Protein AF-A0A9D7P615-F1 (afdb_monomer_lite)

Secondary structure (DSSP, 8-state):
---EEEEEEES---TT-----HHHHHHHTTPEEEEEEEE---B-TTSPBP-EEEEEEEETTEEEEEEEEEEETTEEE--SSHHHHHHHHHHHHT----EEEEEEEEEE-SHHHHHHHHHHHHHHHHHHHHHHTTTS--

Sequence (138 aa):
MTAYLFIAFYSSQRHRQTLHSPQNCLPGSGWTMGDHRIHSPGNDSQGRRREINEYVIEKDGSQMLAFYWYHGRGRVDAGDFTGRVHTISDAVMLGRTDGAIVRVITPFAGAESENRARAAALALIDQLLAGLDRYIPR

Radius of gyration: 15.31 Å; chains: 1; bounding box: 40×25×45 Å

Structure (mmCIF, N/CA/C/O backbone):
data_AF-A0A9D7P615-F1
#
_entry.id   AF-A0A9D7P615-F1
#
loop_
_atom_site.group_PDB
_atom_site.id
_atom_site.type_symbol
_atom_site.label_atom_id
_atom_site.label_alt_id
_atom_site.label_comp_id
_atom_site.label_asym_id
_atom_site.label_entity_id
_atom_site.label_seq_id
_atom_site.pdbx_PDB_ins_code
_atom_site.Cartn_x
_atom_site.Cartn_y
_atom_site.Cartn_z
_atom_site.occupancy
_atom_site.B_iso_or_equiv
_atom_site.auth_seq_id
_atom_site.auth_comp_id
_atom_site.auth_asym_id
_atom_site.auth_atom_id
_atom_site.pdbx_PDB_model_num
ATOM 1 N N . MET A 1 1 ? -5.007 -11.443 12.907 1.00 73.25 1 MET A N 1
ATOM 2 C CA . MET A 1 1 ? -5.145 -10.149 12.205 1.00 73.25 1 MET A CA 1
ATOM 3 C C . MET A 1 1 ? -5.356 -10.446 10.738 1.00 73.25 1 MET A C 1
ATOM 5 O O . MET A 1 1 ? -4.672 -11.321 10.226 1.00 73.25 1 MET A O 1
ATOM 9 N N . THR A 1 2 ? -6.317 -9.786 10.102 1.00 87.81 2 THR A N 1
ATOM 10 C CA . THR A 1 2 ? -6.640 -10.014 8.688 1.00 87.81 2 THR A CA 1
ATOM 11 C C . THR A 1 2 ? -5.961 -8.942 7.850 1.00 87.81 2 THR A C 1
ATOM 13 O O . THR A 1 2 ? -6.027 -7.774 8.210 1.00 87.81 2 THR A O 1
ATOM 16 N N . ALA A 1 3 ? -5.335 -9.323 6.741 1.00 92.94 3 ALA A N 1
ATOM 17 C CA . ALA A 1 3 ? -4.792 -8.389 5.764 1.00 92.94 3 ALA A CA 1
ATOM 18 C C . ALA A 1 3 ? -5.340 -8.727 4.375 1.00 92.94 3 ALA A C 1
ATOM 20 O O . ALA A 1 3 ? -5.430 -9.896 4.000 1.00 92.94 3 ALA A O 1
ATOM 21 N N . TYR A 1 4 ? -5.696 -7.698 3.616 1.00 93.69 4 TYR A N 1
ATOM 22 C CA . TYR A 1 4 ? -6.131 -7.798 2.232 1.00 93.69 4 TYR A CA 1
ATOM 23 C C . TYR A 1 4 ? -4.951 -7.471 1.327 1.00 93.69 4 TYR A C 1
ATOM 25 O O . TYR A 1 4 ? -4.448 -6.348 1.349 1.00 93.69 4 TYR A O 1
ATOM 33 N N . LEU A 1 5 ? -4.520 -8.446 0.531 1.00 94.12 5 LEU A N 1
ATOM 34 C CA . LEU A 1 5 ? -3.455 -8.286 -0.451 1.00 94.12 5 LEU A CA 1
ATOM 35 C C . LEU A 1 5 ? -4.055 -8.131 -1.847 1.00 94.12 5 LEU A C 1
ATOM 37 O O . LEU A 1 5 ? -4.882 -8.932 -2.276 1.00 94.12 5 LEU A O 1
ATOM 41 N N . PHE A 1 6 ? -3.596 -7.119 -2.569 1.00 91.06 6 PHE A N 1
ATOM 42 C CA . PHE A 1 6 ? -3.886 -6.917 -3.978 1.00 91.06 6 PHE A CA 1
ATOM 43 C C . PHE A 1 6 ? -2.576 -6.720 -4.735 1.00 91.06 6 PHE A C 1
ATOM 45 O O . PHE A 1 6 ? -1.764 -5.877 -4.359 1.00 91.06 6 PHE A O 1
ATOM 52 N N . ILE A 1 7 ? -2.384 -7.489 -5.805 1.00 90.56 7 ILE A N 1
ATOM 53 C CA . ILE A 1 7 ? -1.252 -7.356 -6.722 1.00 90.56 7 ILE A CA 1
ATOM 54 C C . ILE A 1 7 ? -1.830 -7.320 -8.131 1.00 90.56 7 ILE A C 1
ATOM 56 O O . ILE A 1 7 ? -2.507 -8.260 -8.542 1.00 90.56 7 ILE A O 1
ATOM 60 N N . ALA A 1 8 ? -1.553 -6.252 -8.871 1.00 85.06 8 ALA A N 1
ATOM 61 C CA . ALA A 1 8 ? -1.881 -6.178 -10.289 1.00 85.06 8 ALA A CA 1
ATOM 62 C C . ALA A 1 8 ? -0.605 -5.961 -11.089 1.00 85.06 8 ALA A C 1
ATOM 64 O O . ALA A 1 8 ? 0.034 -4.920 -10.952 1.00 85.06 8 ALA A O 1
ATOM 65 N N . PHE A 1 9 ? -0.252 -6.952 -11.908 1.00 84.00 9 PHE A N 1
ATOM 66 C CA . PHE A 1 9 ? 0.899 -6.925 -12.803 1.00 84.00 9 PHE A CA 1
ATOM 67 C C . PHE A 1 9 ? 0.467 -6.588 -14.230 1.00 84.00 9 PHE A C 1
ATOM 69 O O . PHE A 1 9 ? -0.517 -7.129 -14.735 1.00 84.00 9 PHE A O 1
ATOM 76 N N . TYR A 1 10 ? 1.249 -5.738 -14.886 1.00 75.31 10 TYR A N 1
ATOM 77 C CA . TYR A 1 10 ? 1.072 -5.353 -16.277 1.00 75.31 10 TYR A CA 1
ATOM 78 C C . TYR A 1 10 ? 2.354 -5.686 -17.033 1.00 75.31 10 TYR A C 1
ATOM 80 O O . TYR A 1 10 ? 3.427 -5.197 -16.689 1.00 75.31 10 TYR A O 1
ATOM 88 N N . SER A 1 11 ? 2.246 -6.510 -18.077 1.00 71.44 11 SER A N 1
ATOM 89 C CA . SER A 1 11 ? 3.375 -6.867 -18.947 1.00 71.44 11 SER A CA 1
ATOM 90 C C . SER A 1 11 ? 3.717 -5.773 -19.966 1.00 71.44 11 SER A C 1
ATOM 92 O O . SER A 1 11 ? 4.798 -5.785 -20.549 1.00 71.44 11 SER A O 1
ATOM 94 N N . SER A 1 12 ? 2.806 -4.821 -20.198 1.00 65.56 12 SER A N 1
ATOM 95 C CA . SER A 1 12 ? 3.016 -3.641 -21.039 1.00 65.56 12 SER A CA 1
ATOM 96 C C . SER A 1 12 ? 1.955 -2.576 -20.741 1.00 65.56 12 SER A C 1
ATOM 98 O O . SER A 1 12 ? 0.771 -2.891 -20.713 1.00 65.56 12 SER A O 1
ATOM 100 N N . GLN A 1 13 ? 2.350 -1.308 -20.592 1.00 56.97 13 GLN A N 1
ATOM 101 C CA . GLN A 1 13 ? 1.431 -0.162 -20.496 1.00 56.97 13 GLN A CA 1
ATOM 102 C C . GLN A 1 13 ? 1.298 0.545 -21.857 1.00 56.97 13 GLN A C 1
ATOM 104 O O . GLN A 1 13 ? 1.585 1.734 -22.000 1.00 56.97 13 GLN A O 1
ATOM 109 N N . ARG A 1 14 ? 0.901 -0.193 -22.905 1.00 54.91 14 ARG A N 1
ATOM 110 C CA . ARG A 1 14 ? 0.457 0.410 -24.180 1.00 54.91 14 ARG A CA 1
ATOM 111 C C . ARG A 1 14 ? -1.004 0.871 -24.053 1.00 54.91 14 ARG A C 1
ATOM 113 O O . ARG A 1 14 ? -1.725 0.407 -23.177 1.00 54.91 14 ARG A O 1
ATOM 120 N N . HIS A 1 15 ? -1.402 1.838 -24.888 1.00 40.91 15 HIS A N 1
ATOM 121 C CA . HIS A 1 15 ? -2.676 2.581 -24.848 1.00 40.91 15 HIS A CA 1
ATOM 122 C C . HIS A 1 15 ? -3.853 1.876 -24.132 1.00 40.91 15 HIS A C 1
ATOM 124 O O . HIS A 1 15 ? -4.281 0.802 -24.545 1.00 40.91 15 HIS A O 1
ATOM 130 N N . ARG A 1 16 ? -4.433 2.569 -23.132 1.00 44.72 16 ARG A N 1
ATOM 131 C CA . ARG A 1 16 ? -5.602 2.198 -22.292 1.00 44.72 16 ARG A CA 1
ATOM 132 C C . ARG A 1 16 ? -5.347 1.280 -21.082 1.00 44.72 16 ARG A C 1
ATOM 134 O O . ARG A 1 16 ? -6.307 0.974 -20.384 1.00 44.72 16 ARG A O 1
ATOM 141 N N . GLN A 1 17 ? -4.103 0.904 -20.776 1.00 49.69 17 GLN A N 1
ATOM 142 C CA . GLN A 1 17 ? -3.751 0.171 -19.545 1.00 49.69 17 GLN A CA 1
ATOM 143 C C . GLN A 1 17 ? -2.808 0.985 -18.649 1.00 49.69 17 GLN A C 1
ATOM 145 O O . GLN A 1 17 ? -1.637 0.653 -18.484 1.00 49.69 17 GLN A O 1
ATOM 150 N N . THR A 1 18 ? -3.311 2.094 -18.105 1.00 53.81 18 THR A N 1
ATOM 151 C CA . THR A 1 18 ? -2.543 2.956 -17.197 1.00 53.81 18 THR A CA 1
ATOM 152 C C . THR A 1 18 ? -2.760 2.507 -15.755 1.00 53.81 18 THR A C 1
ATOM 154 O O . THR A 1 18 ? -3.898 2.438 -15.292 1.00 53.81 18 THR A O 1
ATOM 157 N N . LEU A 1 19 ? -1.677 2.240 -15.022 1.00 58.25 19 LEU A N 1
ATOM 158 C CA . LEU A 1 19 ? -1.741 2.046 -13.573 1.00 58.25 19 LEU A CA 1
ATOM 159 C C . LEU A 1 19 ? -2.197 3.353 -12.908 1.00 58.25 19 LEU A C 1
ATOM 161 O O . LEU A 1 19 ? -1.516 4.378 -12.975 1.00 58.25 19 LEU A O 1
ATOM 165 N N . HIS A 1 20 ? -3.376 3.325 -12.289 1.00 62.28 20 HIS A N 1
ATOM 166 C CA . HIS A 1 20 ? -3.891 4.445 -11.511 1.00 62.28 20 HIS A CA 1
ATOM 167 C C . HIS A 1 20 ? -3.515 4.296 -10.038 1.00 62.28 20 HIS A C 1
ATOM 169 O O . HIS A 1 20 ? -3.602 3.207 -9.470 1.00 62.28 20 HIS A O 1
ATOM 175 N N . SER A 1 21 ? -3.166 5.425 -9.421 1.00 65.50 21 SER A N 1
ATOM 176 C CA . SER A 1 21 ? -2.968 5.521 -7.979 1.00 65.50 21 SER A CA 1
ATOM 177 C C . SER A 1 21 ? -4.194 5.034 -7.195 1.00 65.50 21 SER A C 1
ATOM 179 O O . SER A 1 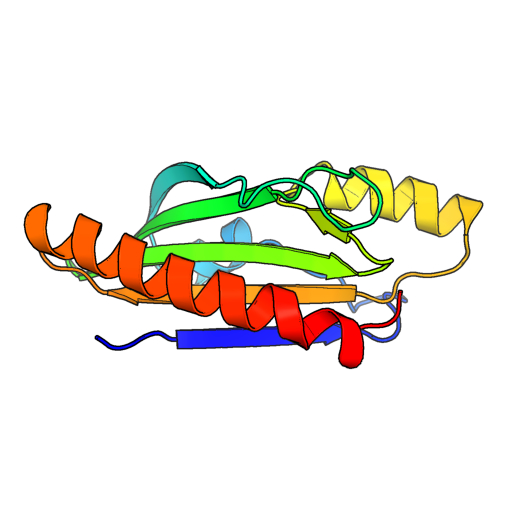21 ? -5.321 5.442 -7.514 1.00 65.50 21 SER A O 1
ATOM 181 N N . PRO A 1 22 ? -4.000 4.277 -6.100 1.00 64.12 22 PRO A N 1
ATOM 182 C CA . PRO A 1 22 ? -5.040 4.017 -5.114 1.00 64.12 22 PRO A CA 1
ATOM 183 C C . PRO A 1 22 ? -5.667 5.291 -4.534 1.00 64.12 22 PRO A C 1
ATOM 185 O O . PRO A 1 22 ? -6.833 5.237 -4.162 1.00 64.12 22 PRO A O 1
ATOM 188 N N . GLN A 1 23 ? -4.969 6.433 -4.529 1.00 64.25 23 GLN A N 1
ATOM 189 C CA . GLN A 1 23 ? -5.518 7.734 -4.121 1.00 64.25 23 GLN A CA 1
ATOM 190 C C . GLN A 1 23 ? -6.660 8.216 -5.021 1.00 64.25 23 GLN A C 1
ATOM 192 O O . GLN A 1 23 ? -7.469 9.020 -4.583 1.00 64.25 23 GLN A O 1
ATOM 197 N N . ASN A 1 24 ? -6.762 7.727 -6.259 1.00 62.47 24 ASN A N 1
ATOM 198 C CA . ASN A 1 24 ? -7.885 8.055 -7.141 1.00 62.47 24 ASN A CA 1
ATOM 199 C C . ASN A 1 24 ? -9.022 7.028 -7.012 1.00 62.47 24 ASN A C 1
ATOM 201 O O . ASN A 1 24 ? -10.197 7.377 -7.099 1.00 62.47 24 ASN A O 1
ATOM 205 N N . CYS A 1 25 ? -8.684 5.755 -6.787 1.00 70.25 25 CYS A N 1
ATOM 206 C CA . CYS A 1 25 ? -9.662 4.664 -6.746 1.00 70.25 25 CYS A CA 1
ATOM 207 C C . CYS A 1 25 ? -10.353 4.511 -5.381 1.00 70.25 25 CYS A C 1
ATOM 209 O O . CYS A 1 25 ? -11.533 4.159 -5.326 1.00 70.25 25 CYS A O 1
ATOM 211 N N . LEU A 1 26 ? -9.630 4.742 -4.279 1.00 76.69 26 LEU A N 1
ATOM 212 C CA . LEU A 1 26 ? -10.161 4.590 -2.922 1.00 76.69 26 LEU A CA 1
ATOM 213 C C . LEU A 1 26 ? -11.243 5.644 -2.622 1.00 76.69 26 LEU A C 1
ATOM 215 O O . LEU A 1 26 ? -12.340 5.225 -2.239 1.00 76.69 26 LEU A O 1
ATOM 219 N N . PRO A 1 27 ? -11.045 6.948 -2.914 1.00 77.88 27 PRO A N 1
ATOM 220 C CA . PRO A 1 27 ? -12.113 7.941 -2.783 1.00 77.88 27 PRO A CA 1
ATOM 221 C C . PRO A 1 27 ? -13.313 7.663 -3.681 1.00 77.88 27 PRO A C 1
ATOM 223 O O . PRO A 1 27 ? -14.449 7.756 -3.226 1.00 77.88 27 PRO A O 1
ATOM 226 N N . GLY A 1 28 ? -13.085 7.212 -4.922 1.00 73.94 28 GLY A N 1
ATOM 227 C CA . GLY A 1 28 ? -14.167 6.789 -5.820 1.00 73.94 28 GLY A CA 1
ATOM 228 C C . GLY A 1 28 ? -14.995 5.609 -5.287 1.00 73.94 28 GLY A C 1
ATOM 229 O O . GLY A 1 28 ? -16.137 5.428 -5.693 1.00 73.94 28 GLY A O 1
ATOM 230 N N . SER A 1 29 ? -14.446 4.833 -4.346 1.00 80.50 29 SER A N 1
ATOM 231 C CA . SER A 1 29 ? -15.131 3.728 -3.655 1.00 80.50 29 SER A CA 1
ATOM 232 C C . SER A 1 29 ? -15.722 4.138 -2.291 1.00 80.50 29 SER A C 1
ATOM 234 O O . SER A 1 29 ? -16.216 3.283 -1.542 1.00 80.50 29 SER A O 1
ATOM 236 N N . GLY A 1 30 ? -15.665 5.432 -1.955 1.00 85.31 30 GLY A N 1
ATOM 237 C CA . GLY A 1 30 ? -16.194 6.017 -0.722 1.00 85.31 30 GLY A CA 1
ATOM 238 C C . GLY A 1 30 ? -15.241 6.000 0.476 1.00 85.31 30 GLY A C 1
ATOM 239 O O . GLY A 1 30 ? -15.716 6.132 1.597 1.00 85.31 30 GLY A O 1
ATOM 240 N N . TRP A 1 31 ? -13.934 5.798 0.275 1.00 89.88 31 TRP A N 1
ATOM 241 C CA . TRP A 1 31 ? -12.940 5.898 1.352 1.00 89.88 31 TRP A CA 1
ATOM 242 C C . TRP A 1 31 ? -12.398 7.318 1.485 1.00 89.88 31 TRP A C 1
ATOM 244 O O . TRP A 1 31 ? -11.940 7.911 0.509 1.00 89.88 31 TRP A O 1
ATOM 254 N N . THR A 1 32 ? -12.358 7.829 2.707 1.00 89.31 32 THR A N 1
ATOM 255 C CA . THR A 1 32 ? -11.663 9.072 3.041 1.00 89.31 32 THR A CA 1
ATOM 256 C C . THR A 1 32 ? -10.197 8.770 3.325 1.00 89.31 32 THR A C 1
ATOM 258 O O . THR A 1 32 ? -9.886 7.856 4.089 1.00 89.31 32 THR A O 1
ATOM 261 N N . MET A 1 33 ? -9.295 9.534 2.709 1.00 84.50 33 MET A N 1
ATOM 262 C CA . MET A 1 33 ? -7.855 9.447 2.962 1.00 84.50 33 MET A CA 1
ATOM 263 C C . MET A 1 33 ? -7.507 10.326 4.170 1.00 84.50 33 MET A C 1
ATOM 265 O O . MET A 1 33 ? -7.832 11.511 4.178 1.00 84.50 33 MET A O 1
ATOM 269 N N . GLY A 1 34 ? -6.867 9.742 5.175 1.00 86.88 34 GLY A N 1
ATOM 270 C CA . GLY A 1 34 ? -6.349 10.422 6.359 1.00 86.88 34 GLY A CA 1
ATOM 271 C C . GLY A 1 34 ? -4.832 10.596 6.296 1.00 86.88 34 GLY A C 1
ATOM 272 O O . GLY A 1 34 ? -4.268 10.866 5.234 1.00 86.88 34 GLY A O 1
ATOM 273 N N . ASP A 1 35 ? -4.178 10.429 7.446 1.00 87.94 35 ASP A N 1
ATOM 274 C CA . ASP A 1 35 ? -2.734 10.614 7.613 1.00 87.94 35 ASP A CA 1
ATOM 275 C C . ASP A 1 35 ? -1.911 9.816 6.597 1.00 87.94 35 ASP A C 1
ATOM 277 O O . ASP A 1 35 ? -2.125 8.616 6.413 1.00 87.94 35 ASP A O 1
ATOM 281 N N . HIS A 1 36 ? -0.926 10.486 5.988 1.00 88.19 36 HIS A N 1
ATOM 282 C CA . HIS A 1 36 ? 0.026 9.907 5.040 1.00 88.19 36 HIS A CA 1
ATOM 283 C C . HIS A 1 36 ? 1.419 9.794 5.650 1.00 88.19 36 HIS A C 1
ATOM 285 O O . HIS A 1 36 ? 1.925 10.737 6.262 1.00 88.19 36 HIS A O 1
ATOM 291 N N . ARG A 1 37 ? 2.071 8.651 5.434 1.00 89.88 37 ARG A N 1
ATOM 292 C CA . ARG A 1 37 ? 3.474 8.410 5.774 1.00 89.88 37 ARG A CA 1
ATOM 293 C C . ARG A 1 37 ? 4.181 7.671 4.644 1.00 89.88 37 ARG A C 1
ATOM 295 O O . ARG A 1 37 ? 3.569 6.914 3.893 1.00 89.88 37 ARG A O 1
ATOM 302 N N . ILE A 1 38 ? 5.496 7.858 4.566 1.00 88.75 38 ILE A N 1
ATOM 303 C CA . ILE A 1 38 ? 6.372 7.024 3.742 1.00 88.75 38 ILE A CA 1
ATOM 304 C C . ILE A 1 38 ? 7.095 6.044 4.656 1.00 88.75 38 ILE A C 1
ATOM 306 O O . ILE A 1 38 ? 7.867 6.443 5.529 1.00 88.75 38 ILE A O 1
ATOM 310 N N . HIS A 1 39 ? 6.862 4.755 4.432 1.00 90.88 39 HIS A N 1
ATOM 311 C CA . HIS A 1 39 ? 7.622 3.688 5.056 1.00 90.88 39 HIS A CA 1
ATOM 312 C C . HIS A 1 39 ? 8.833 3.337 4.183 1.00 90.88 39 HIS A C 1
ATOM 314 O O . HIS A 1 39 ? 8.703 3.092 2.983 1.00 90.88 39 HIS A O 1
ATOM 320 N N . SER A 1 40 ? 10.024 3.310 4.783 1.00 90.19 40 SER A N 1
ATOM 321 C CA . SER A 1 40 ? 11.268 2.937 4.104 1.00 90.19 40 SER A CA 1
ATOM 322 C C . SER A 1 40 ? 11.845 1.666 4.731 1.00 90.19 40 SER A C 1
ATOM 324 O O . SER A 1 40 ? 12.561 1.776 5.727 1.00 90.19 40 SER A O 1
ATOM 326 N N . PRO A 1 41 ? 11.609 0.472 4.154 1.00 86.88 41 PRO A N 1
ATOM 327 C CA . PRO A 1 41 ? 12.101 -0.799 4.696 1.00 86.88 41 PRO A CA 1
ATOM 328 C C . PRO A 1 41 ? 13.610 -1.008 4.447 1.00 86.88 41 PRO A C 1
ATOM 330 O O . PRO A 1 41 ? 14.078 -2.133 4.298 1.00 86.88 41 PRO A O 1
ATOM 333 N N . GLY A 1 42 ? 14.391 0.069 4.335 1.00 86.69 42 GLY A N 1
ATOM 334 C CA . GLY A 1 42 ? 15.808 0.048 3.977 1.00 86.69 42 GLY A CA 1
ATOM 335 C C . GLY A 1 42 ? 16.085 -0.023 2.472 1.00 86.69 42 GLY A C 1
ATOM 336 O O . GLY A 1 42 ? 15.198 0.150 1.631 1.00 86.69 42 GLY A O 1
ATOM 337 N N . ASN A 1 43 ? 17.355 -0.262 2.145 1.00 86.69 43 ASN A N 1
ATOM 338 C CA . ASN A 1 43 ? 17.843 -0.320 0.770 1.00 86.69 43 ASN A CA 1
ATOM 339 C C . ASN A 1 43 ? 17.750 -1.738 0.189 1.00 86.69 43 ASN A C 1
ATOM 341 O O . ASN A 1 43 ? 17.779 -2.740 0.911 1.00 86.69 43 ASN A O 1
ATOM 345 N N . ASP A 1 44 ? 17.628 -1.834 -1.130 1.00 82.44 44 ASP A N 1
ATOM 346 C CA . ASP A 1 44 ? 17.760 -3.087 -1.870 1.00 82.44 44 ASP A CA 1
ATOM 347 C C . ASP A 1 44 ? 19.211 -3.554 -2.015 1.00 82.44 44 ASP A C 1
ATOM 349 O O . ASP A 1 44 ? 20.154 -2.899 -1.572 1.00 82.44 44 ASP A O 1
ATOM 353 N N . SER A 1 45 ? 19.380 -4.724 -2.636 1.00 79.50 45 SER A N 1
ATOM 354 C CA . SER A 1 45 ? 20.699 -5.318 -2.901 1.00 79.50 45 SER A CA 1
ATOM 355 C C . SER A 1 45 ? 21.624 -4.440 -3.756 1.00 79.50 45 SER A C 1
ATOM 357 O O . SER A 1 45 ? 22.826 -4.677 -3.777 1.00 79.50 45 SER A O 1
ATOM 359 N N . GLN A 1 46 ? 21.083 -3.426 -4.439 1.00 81.00 46 GLN A N 1
ATOM 360 C CA . GLN A 1 46 ? 21.821 -2.462 -5.257 1.00 81.00 46 GLN A CA 1
ATOM 361 C C . GLN A 1 46 ? 22.010 -1.114 -4.536 1.00 81.00 46 GLN A C 1
ATOM 363 O O . GLN A 1 46 ? 22.479 -0.153 -5.141 1.00 81.00 46 GLN A O 1
ATOM 368 N N . GLY A 1 47 ? 21.637 -1.015 -3.256 1.00 82.69 47 GLY A N 1
ATOM 369 C CA . GLY A 1 47 ? 21.745 0.210 -2.466 1.00 82.69 47 GLY A CA 1
ATOM 370 C C . GLY A 1 47 ? 20.649 1.244 -2.743 1.00 82.69 47 GLY A C 1
ATOM 371 O O . GLY A 1 47 ? 20.730 2.356 -2.225 1.00 82.69 47 GLY A O 1
ATOM 372 N N . ARG A 1 48 ? 19.612 0.908 -3.522 1.00 82.69 48 ARG A N 1
ATOM 373 C CA . ARG A 1 48 ? 18.502 1.825 -3.817 1.00 82.69 48 ARG A CA 1
ATOM 374 C C . ARG A 1 48 ? 17.500 1.814 -2.670 1.00 82.69 48 ARG A C 1
ATOM 376 O O . ARG A 1 48 ? 17.117 0.750 -2.182 1.00 82.69 48 ARG A O 1
ATOM 383 N N . ARG A 1 49 ? 17.056 3.000 -2.254 1.00 85.50 49 ARG A N 1
ATOM 384 C CA . ARG A 1 49 ? 16.037 3.153 -1.211 1.00 85.50 49 ARG A CA 1
ATOM 385 C C . ARG A 1 49 ? 14.703 2.590 -1.696 1.00 85.50 49 ARG A C 1
ATOM 387 O O . ARG A 1 49 ? 14.286 2.884 -2.812 1.00 85.50 49 ARG A O 1
ATOM 394 N N . ARG A 1 50 ? 14.040 1.807 -0.845 1.00 89.00 50 ARG A N 1
ATOM 395 C CA . ARG A 1 50 ? 12.658 1.370 -1.061 1.00 89.00 50 ARG A CA 1
ATOM 396 C C . ARG A 1 50 ? 11.704 2.316 -0.350 1.00 89.00 50 ARG A C 1
ATOM 398 O O . ARG A 1 50 ? 11.954 2.693 0.797 1.00 89.00 50 ARG A O 1
ATOM 405 N N . GLU A 1 51 ? 10.605 2.658 -1.005 1.00 90.81 51 GLU A N 1
ATOM 406 C CA . GLU A 1 51 ? 9.580 3.531 -0.436 1.00 90.81 51 GLU A CA 1
ATOM 407 C C . GLU A 1 51 ? 8.190 2.934 -0.636 1.00 90.81 51 GLU A C 1
ATOM 409 O O . GLU A 1 51 ? 7.854 2.454 -1.717 1.00 90.81 51 GLU A O 1
ATOM 414 N N . ILE A 1 52 ? 7.378 2.975 0.420 1.00 92.50 52 ILE A N 1
ATOM 415 C CA . ILE A 1 52 ? 6.009 2.460 0.445 1.00 92.50 52 ILE A CA 1
ATOM 416 C C . ILE A 1 52 ? 5.106 3.536 1.042 1.00 92.50 52 ILE A C 1
ATOM 418 O O . ILE A 1 52 ? 5.412 4.083 2.102 1.00 92.50 52 ILE A O 1
ATOM 422 N N . ASN A 1 53 ? 3.993 3.838 0.378 1.00 91.75 53 ASN A N 1
ATOM 423 C CA . ASN A 1 53 ? 2.974 4.712 0.948 1.00 91.75 53 ASN A CA 1
ATOM 424 C C . ASN A 1 53 ? 2.242 3.991 2.066 1.00 91.75 53 ASN A C 1
ATOM 426 O O . ASN A 1 53 ? 1.855 2.844 1.882 1.00 91.75 53 ASN A O 1
ATOM 430 N N . GLU A 1 54 ? 1.989 4.687 3.164 1.00 94.44 54 GLU A N 1
ATOM 431 C CA . GLU A 1 54 ? 1.103 4.276 4.245 1.00 94.44 54 GLU A CA 1
ATOM 432 C C . GLU A 1 54 ? 0.047 5.364 4.439 1.00 94.44 54 GLU A C 1
ATOM 434 O O . GLU A 1 54 ? 0.383 6.529 4.642 1.00 94.44 54 GLU A O 1
ATOM 439 N N . TYR A 1 55 ? -1.222 4.976 4.385 1.00 93.31 55 TYR A N 1
ATOM 440 C CA . TYR A 1 55 ? -2.355 5.847 4.656 1.00 93.31 55 TYR A CA 1
ATOM 441 C C . TYR A 1 55 ? -3.245 5.257 5.736 1.00 93.31 55 TYR A C 1
ATOM 443 O O . TYR A 1 55 ? -3.532 4.060 5.714 1.00 93.31 55 TYR A O 1
ATOM 451 N N . VAL A 1 56 ? -3.766 6.105 6.616 1.00 94.06 56 VAL A N 1
ATOM 452 C CA . VAL A 1 56 ? -5.011 5.792 7.322 1.00 94.06 56 VAL A CA 1
ATOM 453 C C . VAL A 1 56 ? -6.164 6.060 6.358 1.00 94.06 56 VAL A C 1
ATOM 455 O O . VAL A 1 56 ? -6.219 7.123 5.746 1.00 94.06 56 VAL A O 1
ATOM 458 N N . ILE A 1 57 ? -7.071 5.102 6.189 1.00 94.06 57 ILE A N 1
ATOM 459 C CA . ILE A 1 57 ? -8.290 5.264 5.393 1.00 94.06 57 ILE A CA 1
ATOM 460 C C . ILE A 1 57 ? -9.514 4.967 6.250 1.00 94.06 57 ILE A C 1
ATOM 462 O O . ILE A 1 57 ? -9.487 4.068 7.092 1.00 94.06 57 ILE A O 1
ATOM 466 N N . GLU A 1 58 ? -10.592 5.709 6.019 1.00 93.62 58 GLU A N 1
ATOM 467 C CA . GLU A 1 58 ? -11.831 5.569 6.781 1.00 93.62 58 GLU A CA 1
ATOM 468 C C . GLU A 1 58 ? -13.057 5.502 5.875 1.00 93.62 58 GLU A C 1
ATOM 470 O O . GLU A 1 58 ? -13.146 6.213 4.872 1.00 93.62 58 GLU A O 1
ATOM 475 N N . LYS A 1 59 ? -14.010 4.642 6.233 1.00 92.81 59 LYS A N 1
ATOM 476 C CA . LYS A 1 59 ? -15.325 4.566 5.598 1.00 92.81 59 LYS A CA 1
ATOM 477 C C . LYS A 1 59 ? -16.353 4.063 6.602 1.00 92.81 59 LYS A C 1
ATOM 479 O O . LYS A 1 59 ? -16.139 3.021 7.215 1.00 92.81 59 LYS A O 1
ATOM 484 N N . ASP A 1 60 ? -17.462 4.783 6.754 1.00 92.38 60 ASP A N 1
ATOM 485 C CA . ASP A 1 60 ? -18.600 4.386 7.598 1.00 92.38 60 ASP A CA 1
ATOM 486 C C . ASP A 1 60 ? -18.186 3.979 9.034 1.00 92.38 60 ASP A C 1
ATOM 488 O O . ASP A 1 60 ? -18.648 2.977 9.577 1.00 92.38 60 ASP A O 1
ATOM 492 N N . GLY A 1 61 ? -17.245 4.721 9.637 1.00 90.00 61 GLY A N 1
ATOM 493 C CA . GLY A 1 61 ? -16.698 4.448 10.976 1.00 90.00 61 GLY A CA 1
ATOM 494 C C . GLY A 1 61 ? -15.683 3.297 11.053 1.00 90.00 61 GLY A C 1
ATOM 495 O O . GLY A 1 61 ? -15.159 3.011 12.128 1.00 90.00 61 GLY A O 1
ATOM 496 N N . SER A 1 62 ? -15.377 2.637 9.932 1.00 91.88 62 SER A N 1
ATOM 497 C CA . SER A 1 62 ? -14.321 1.625 9.839 1.00 91.88 62 SER A CA 1
ATOM 498 C C . SER A 1 62 ? -12.992 2.265 9.460 1.00 91.88 62 SER A C 1
ATOM 500 O O . SER A 1 62 ? -12.901 2.912 8.417 1.00 91.88 62 SER A O 1
ATOM 502 N N . GLN A 1 63 ? -11.950 2.019 10.256 1.00 95.19 63 GLN A N 1
ATOM 503 C CA . GLN A 1 63 ? -10.595 2.514 10.004 1.00 95.19 63 GLN A CA 1
ATOM 504 C C . GLN A 1 63 ? -9.668 1.391 9.534 1.00 95.19 63 GLN A C 1
ATOM 506 O O . GLN A 1 63 ? -9.708 0.261 10.034 1.00 95.19 63 GLN A O 1
ATOM 511 N N . MET A 1 64 ? -8.826 1.689 8.547 1.00 96.19 64 MET A N 1
ATOM 512 C CA . MET A 1 64 ? -7.850 0.745 8.008 1.00 96.19 64 MET A CA 1
ATOM 513 C C . MET A 1 64 ? -6.526 1.437 7.703 1.00 96.19 64 MET A C 1
ATOM 515 O O . MET A 1 64 ? -6.485 2.620 7.381 1.00 96.19 64 MET A O 1
ATOM 519 N N . LEU A 1 65 ? -5.434 0.682 7.773 1.00 96.31 65 LEU A N 1
ATOM 520 C CA . LEU A 1 65 ? -4.151 1.089 7.218 1.00 96.31 65 LEU A CA 1
ATOM 521 C C . LEU A 1 65 ? -4.054 0.552 5.797 1.00 96.31 65 LEU A C 1
ATOM 523 O O . LEU A 1 65 ? -4.250 -0.644 5.578 1.00 96.31 65 LEU A O 1
ATOM 527 N N . ALA A 1 66 ? -3.734 1.421 4.848 1.00 95.25 66 ALA A N 1
ATOM 528 C CA . ALA A 1 66 ? -3.498 1.084 3.458 1.00 95.25 66 ALA A CA 1
ATOM 529 C C . ALA A 1 66 ? -2.037 1.345 3.100 1.00 95.25 66 ALA A C 1
ATOM 531 O O . ALA A 1 66 ? -1.581 2.485 3.085 1.00 95.25 66 ALA A O 1
ATOM 532 N N . PHE A 1 67 ? -1.326 0.276 2.762 1.00 95.00 67 PHE A N 1
ATOM 533 C CA . PHE A 1 67 ? 0.029 0.323 2.244 1.00 95.00 67 PHE A CA 1
ATOM 534 C C . PHE A 1 67 ? 0.016 0.086 0.742 1.00 95.00 67 PHE A C 1
ATOM 536 O O . PHE A 1 67 ? -0.649 -0.850 0.294 1.00 95.00 67 PHE A O 1
ATOM 543 N N . TYR A 1 68 ? 0.748 0.871 -0.047 1.00 91.81 68 TYR A N 1
ATOM 544 C CA . TYR A 1 68 ? 0.930 0.564 -1.468 1.00 91.81 68 TYR A CA 1
ATOM 545 C C . TYR A 1 68 ? 2.244 1.081 -2.049 1.00 91.81 68 TYR A C 1
ATOM 547 O O . TYR A 1 68 ? 2.797 2.087 -1.603 1.00 91.81 68 TYR A O 1
ATOM 555 N N . TRP A 1 69 ? 2.724 0.387 -3.078 1.00 91.00 69 TRP A N 1
ATOM 556 C CA . TRP A 1 69 ? 3.913 0.754 -3.842 1.00 91.00 69 TRP A CA 1
ATOM 557 C C . TRP A 1 69 ? 3.821 0.239 -5.276 1.00 91.00 69 TRP A C 1
ATOM 559 O O . TRP A 1 69 ? 3.033 -0.660 -5.594 1.00 91.00 69 TRP A O 1
ATOM 569 N N . TYR A 1 70 ? 4.662 0.807 -6.131 1.00 86.06 70 TYR A N 1
ATOM 570 C CA . TYR A 1 70 ? 4.910 0.299 -7.471 1.00 86.06 70 TYR A CA 1
ATOM 571 C C . TYR A 1 70 ? 6.176 -0.553 -7.446 1.00 86.06 70 TYR A C 1
ATOM 573 O O . TYR A 1 70 ? 7.190 -0.160 -6.867 1.00 86.06 70 TYR A O 1
ATOM 581 N N . HIS A 1 71 ? 6.104 -1.730 -8.057 1.00 86.50 71 HIS A N 1
ATOM 582 C CA . HIS A 1 71 ? 7.180 -2.713 -8.098 1.00 86.50 71 HIS A CA 1
ATOM 583 C C . HIS A 1 71 ? 7.502 -3.050 -9.547 1.00 86.50 71 HIS A C 1
ATOM 585 O O . HIS A 1 71 ? 6.633 -3.497 -10.291 1.00 86.50 71 HIS A O 1
ATOM 591 N N . GLY A 1 72 ? 8.744 -2.867 -9.967 1.00 82.38 72 GLY A N 1
ATOM 592 C CA . GLY A 1 72 ? 9.157 -3.189 -11.332 1.00 82.38 72 GLY A CA 1
ATOM 593 C C . GLY A 1 72 ? 10.528 -2.628 -11.647 1.00 82.38 72 GLY A C 1
ATOM 594 O O . GLY A 1 72 ? 10.988 -1.704 -10.978 1.00 82.38 72 GLY A O 1
ATOM 595 N N . ARG A 1 73 ? 11.209 -3.198 -12.648 1.00 75.31 73 ARG A N 1
ATOM 596 C CA . ARG A 1 73 ? 12.559 -2.752 -13.053 1.00 75.31 73 ARG A CA 1
ATOM 597 C C . ARG A 1 73 ? 13.570 -2.853 -11.891 1.00 75.31 73 ARG A C 1
ATOM 599 O O . ARG A 1 73 ? 14.470 -2.029 -11.703 1.00 75.31 73 ARG A O 1
ATOM 606 N N . GLY A 1 74 ? 13.313 -3.825 -11.011 1.00 72.81 74 GLY A N 1
ATOM 607 C CA . GLY A 1 74 ? 13.990 -4.032 -9.735 1.00 72.81 74 GLY A CA 1
ATOM 608 C C . GLY A 1 74 ? 13.731 -2.964 -8.667 1.00 72.81 74 GLY A C 1
ATOM 609 O O . GLY A 1 74 ? 14.413 -2.998 -7.655 1.00 72.81 74 GLY A O 1
ATOM 610 N N . ARG A 1 75 ? 12.828 -2.002 -8.864 1.00 80.00 75 ARG A N 1
ATOM 611 C CA . ARG A 1 75 ? 12.589 -0.891 -7.932 1.00 80.00 75 ARG A CA 1
ATOM 612 C C . ARG A 1 75 ? 11.291 -1.067 -7.145 1.00 80.00 75 ARG A C 1
ATOM 614 O O . ARG A 1 75 ? 10.360 -1.720 -7.614 1.00 80.00 75 ARG A O 1
ATOM 621 N N . VAL A 1 76 ? 11.258 -0.446 -5.965 1.00 83.94 76 VAL A N 1
ATOM 622 C CA . VAL A 1 76 ? 10.102 -0.332 -5.063 1.00 83.94 76 VAL A CA 1
ATOM 623 C C . VAL A 1 76 ? 9.935 1.148 -4.742 1.00 83.94 76 VAL A C 1
ATOM 625 O O . VAL A 1 76 ? 10.721 1.698 -3.970 1.00 83.94 76 VAL A O 1
ATOM 628 N N . ASP A 1 77 ? 8.948 1.791 -5.360 1.00 82.19 77 ASP A N 1
ATOM 629 C CA . ASP A 1 77 ? 8.766 3.242 -5.281 1.00 82.19 77 ASP A CA 1
ATOM 630 C C . ASP A 1 77 ? 7.350 3.603 -4.776 1.00 82.19 77 ASP A C 1
ATOM 632 O O . ASP A 1 77 ? 6.343 3.035 -5.213 1.00 82.19 77 ASP A O 1
ATOM 636 N N . ALA A 1 78 ? 7.262 4.615 -3.904 1.00 78.19 78 ALA A N 1
ATOM 637 C CA . ALA A 1 78 ? 6.009 5.172 -3.371 1.00 78.19 78 ALA A CA 1
ATOM 638 C C . ALA A 1 78 ? 5.381 6.245 -4.288 1.00 78.19 78 ALA A C 1
ATOM 640 O O . ALA A 1 78 ? 4.488 6.993 -3.894 1.00 78.19 78 ALA A O 1
ATOM 641 N N . GLY A 1 79 ? 5.870 6.394 -5.514 1.00 66.75 79 GLY A N 1
ATOM 642 C CA . GLY A 1 79 ? 5.551 7.558 -6.328 1.00 66.75 79 GLY A CA 1
ATOM 643 C C . GLY A 1 79 ? 4.167 7.533 -6.971 1.00 66.75 79 GLY A C 1
ATOM 644 O O . GLY A 1 79 ? 3.981 6.809 -7.939 1.00 66.75 79 GLY A O 1
ATOM 645 N N . ASP A 1 80 ? 3.269 8.444 -6.580 1.00 54.12 80 ASP A N 1
ATOM 646 C CA . ASP A 1 80 ? 2.105 8.815 -7.412 1.00 54.12 80 ASP A CA 1
ATOM 647 C C . ASP A 1 80 ? 2.409 9.891 -8.467 1.00 54.12 80 ASP A C 1
ATOM 649 O O . ASP A 1 80 ? 1.670 10.042 -9.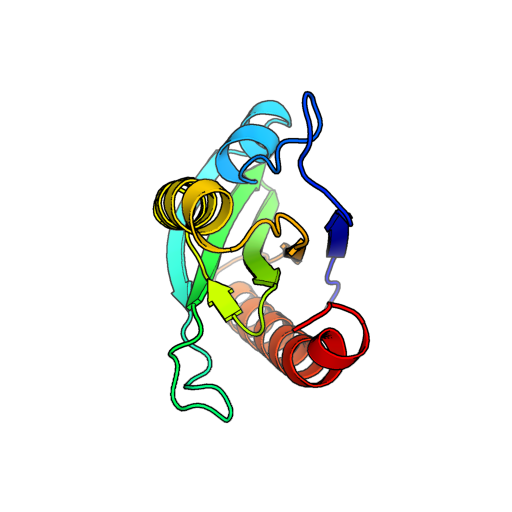442 1.00 54.12 80 ASP A O 1
ATOM 653 N N . PHE A 1 81 ? 3.549 10.578 -8.341 1.00 42.88 81 PHE A N 1
ATOM 654 C CA . PHE A 1 81 ? 4.031 11.576 -9.306 1.00 42.88 81 PHE A CA 1
ATOM 655 C C . PHE A 1 81 ? 5.440 11.251 -9.837 1.00 42.88 81 PHE A C 1
ATOM 657 O O . PHE A 1 81 ? 5.705 11.404 -11.027 1.00 42.88 81 PHE A O 1
ATOM 664 N N . THR A 1 82 ? 6.318 10.668 -9.017 1.00 44.72 82 THR A N 1
ATOM 665 C CA . THR A 1 82 ? 7.627 10.135 -9.445 1.00 44.72 82 THR A CA 1
ATOM 666 C C . THR A 1 82 ? 7.512 8.836 -10.245 1.00 44.72 82 THR A C 1
ATOM 668 O O . THR A 1 82 ? 8.317 8.613 -11.147 1.00 44.72 82 THR A O 1
ATOM 671 N N . GLY A 1 83 ? 6.454 8.042 -10.031 1.00 42.09 83 GLY A N 1
ATOM 672 C CA . GLY A 1 83 ? 6.109 6.920 -10.907 1.00 42.09 83 GLY A CA 1
ATOM 673 C C . GLY A 1 83 ? 5.784 7.385 -12.330 1.00 42.09 83 GLY A C 1
ATOM 674 O O . GLY A 1 83 ? 6.232 6.765 -13.288 1.00 42.09 83 GLY A O 1
ATOM 675 N N . ARG A 1 84 ? 5.104 8.531 -12.502 1.00 40.91 84 ARG A N 1
ATOM 676 C CA . ARG A 1 84 ? 4.818 9.118 -13.827 1.00 40.91 84 ARG A CA 1
ATOM 677 C C . ARG A 1 84 ? 6.044 9.749 -14.484 1.00 40.91 84 ARG A C 1
ATOM 679 O O . ARG A 1 84 ? 6.231 9.542 -15.676 1.00 40.91 84 ARG A O 1
ATOM 686 N N . VAL A 1 85 ? 6.891 10.470 -13.744 1.00 41.94 85 VAL A N 1
ATOM 687 C CA . VAL A 1 85 ? 8.106 11.085 -14.319 1.00 41.94 85 VAL A CA 1
ATOM 688 C C . VAL A 1 85 ? 9.116 10.017 -14.750 1.00 41.94 85 VAL A C 1
ATOM 690 O O . VAL A 1 85 ? 9.655 10.119 -15.849 1.00 41.94 85 VAL A O 1
ATOM 693 N N . HIS A 1 86 ? 9.290 8.947 -13.965 1.00 45.25 86 HIS A N 1
ATOM 694 C CA . HIS A 1 86 ? 10.124 7.814 -14.372 1.00 45.25 86 HIS A CA 1
ATOM 695 C C . HIS A 1 86 ? 9.466 6.964 -15.461 1.00 45.25 86 HIS A C 1
ATOM 697 O O . HIS A 1 86 ? 10.161 6.528 -16.362 1.00 45.25 86 HIS A O 1
ATOM 703 N N . THR A 1 87 ? 8.139 6.781 -15.469 1.00 43.72 87 THR A N 1
ATOM 704 C CA . THR A 1 87 ? 7.463 6.073 -16.577 1.00 43.72 87 THR A CA 1
ATOM 705 C C . THR A 1 87 ? 7.578 6.851 -17.889 1.00 43.72 87 THR A C 1
ATOM 707 O O . THR A 1 87 ? 7.751 6.239 -18.936 1.00 43.72 87 THR A O 1
ATOM 710 N N . ILE A 1 88 ? 7.550 8.188 -17.859 1.00 43.38 88 ILE A N 1
ATOM 711 C CA . ILE A 1 88 ? 7.748 9.022 -19.053 1.00 43.38 88 ILE A CA 1
ATOM 712 C C . ILE A 1 88 ? 9.225 9.020 -19.485 1.00 43.38 88 ILE A C 1
ATOM 714 O O . ILE A 1 88 ? 9.490 8.855 -20.674 1.00 43.38 88 ILE A O 1
ATOM 718 N N . SER A 1 89 ? 10.194 9.126 -18.564 1.00 42.31 89 SER A N 1
ATOM 719 C CA . SER A 1 89 ? 11.622 9.055 -18.923 1.00 42.31 89 SER A CA 1
ATOM 720 C C . SER A 1 89 ? 12.047 7.655 -19.382 1.00 42.31 89 SER A C 1
ATOM 722 O O . SER A 1 89 ? 12.782 7.524 -20.357 1.00 42.31 89 SER A O 1
ATOM 724 N N . ASP A 1 90 ? 11.543 6.599 -18.742 1.00 41.56 90 ASP A N 1
ATOM 725 C CA . ASP A 1 90 ? 11.875 5.203 -19.044 1.00 41.56 90 ASP A CA 1
ATOM 726 C C . ASP A 1 90 ? 11.142 4.675 -20.285 1.00 41.56 90 ASP A C 1
ATOM 728 O O . ASP A 1 90 ? 11.703 3.855 -21.015 1.00 41.56 90 ASP A O 1
ATOM 732 N N . ALA A 1 91 ? 9.932 5.163 -20.587 1.00 41.88 91 ALA A N 1
ATOM 733 C CA . ALA A 1 91 ? 9.257 4.860 -21.851 1.00 41.88 91 ALA A CA 1
ATOM 734 C C . ALA A 1 91 ? 9.976 5.495 -23.052 1.00 41.88 91 ALA A C 1
ATOM 736 O O . ALA A 1 91 ? 9.972 4.910 -24.135 1.00 41.88 91 ALA A O 1
ATOM 737 N N . VAL A 1 92 ? 10.619 6.653 -22.856 1.00 39.69 92 VAL A N 1
ATOM 738 C CA . VAL A 1 92 ? 11.3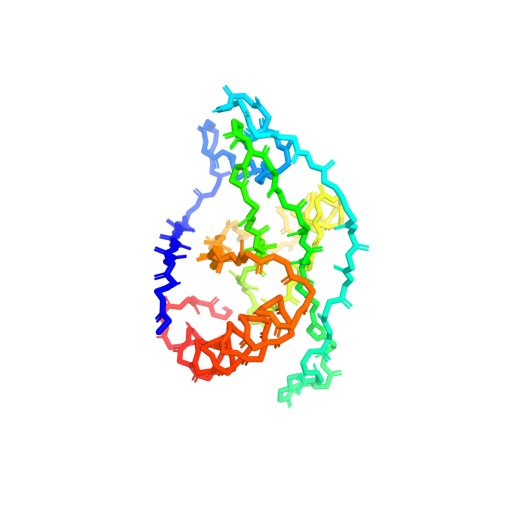92 7.352 -23.895 1.00 39.69 92 VAL A CA 1
ATOM 739 C C . VAL A 1 92 ? 12.822 6.804 -24.016 1.00 39.69 92 VAL A C 1
ATOM 741 O O . VAL A 1 92 ? 13.347 6.763 -25.125 1.00 39.69 92 VAL A O 1
ATOM 744 N N . MET A 1 93 ? 13.447 6.337 -22.925 1.00 40.38 93 MET A N 1
ATOM 745 C CA . MET A 1 93 ? 14.846 5.871 -22.939 1.00 40.38 93 MET A CA 1
ATOM 746 C C . MET A 1 93 ? 15.049 4.346 -22.996 1.00 40.38 93 MET A C 1
ATOM 748 O O . MET A 1 93 ? 16.086 3.911 -23.489 1.00 40.38 93 MET A O 1
ATOM 752 N N . LEU A 1 94 ? 14.122 3.515 -22.492 1.00 45.91 94 LEU A N 1
ATOM 753 C CA . LEU A 1 94 ? 14.375 2.079 -22.236 1.00 45.91 94 LEU A CA 1
ATOM 754 C C . LEU A 1 94 ? 13.329 1.110 -22.820 1.00 45.91 94 LEU A C 1
ATOM 756 O O . LEU A 1 94 ? 13.496 -0.103 -22.700 1.00 45.91 94 LEU A O 1
ATOM 760 N N . GLY A 1 95 ? 12.252 1.601 -23.445 1.00 49.72 95 GLY A N 1
ATOM 761 C CA . GLY A 1 95 ? 11.297 0.773 -24.204 1.00 49.72 95 GLY A CA 1
ATOM 762 C C . GLY A 1 95 ? 10.499 -0.264 -23.392 1.00 49.72 95 GLY A C 1
ATOM 763 O O . GLY A 1 95 ? 9.846 -1.126 -23.981 1.00 49.72 95 GLY A O 1
ATOM 764 N N . ARG A 1 96 ? 10.525 -0.188 -22.053 1.00 55.09 96 ARG A N 1
ATOM 765 C CA . ARG A 1 96 ? 9.854 -1.116 -21.124 1.00 55.09 96 ARG A CA 1
ATOM 766 C C . ARG A 1 96 ? 8.873 -0.381 -20.217 1.00 55.09 96 ARG A C 1
ATOM 768 O O . ARG A 1 96 ? 9.220 0.635 -19.625 1.00 55.09 96 ARG A O 1
ATOM 775 N N . THR A 1 97 ? 7.663 -0.921 -20.102 1.00 62.56 97 THR A N 1
ATOM 776 C CA . THR A 1 97 ? 6.550 -0.367 -19.307 1.00 62.56 97 THR A CA 1
ATOM 777 C C . THR A 1 97 ? 5.951 -1.394 -18.345 1.00 62.56 97 THR A C 1
ATOM 779 O O . THR A 1 97 ? 4.912 -1.146 -17.741 1.00 62.56 97 THR A O 1
ATOM 782 N N . ASP A 1 98 ? 6.576 -2.560 -18.216 1.00 70.56 98 ASP A N 1
ATOM 783 C CA . ASP A 1 98 ? 6.131 -3.609 -17.312 1.00 70.56 98 ASP A CA 1
ATOM 784 C C . ASP A 1 98 ? 6.327 -3.219 -15.839 1.00 70.56 98 ASP A C 1
ATOM 786 O O . ASP A 1 98 ? 7.300 -2.555 -15.474 1.00 70.56 98 ASP A O 1
ATOM 790 N N . GLY A 1 99 ? 5.378 -3.612 -14.991 1.00 79.06 99 GLY A N 1
ATOM 791 C CA . GLY A 1 99 ? 5.387 -3.292 -13.566 1.00 79.06 99 GLY A CA 1
ATOM 792 C C . GLY A 1 99 ? 4.123 -3.761 -12.857 1.00 79.06 99 GLY A C 1
ATOM 793 O O . GLY A 1 99 ? 3.109 -4.068 -13.488 1.00 79.06 99 GLY A O 1
ATOM 794 N N . ALA A 1 100 ? 4.183 -3.826 -11.534 1.00 84.69 100 ALA A N 1
ATOM 795 C CA . ALA A 1 100 ? 3.053 -4.147 -10.685 1.00 84.69 100 ALA A CA 1
ATOM 796 C C . ALA A 1 100 ? 2.738 -3.012 -9.715 1.00 84.69 100 ALA A C 1
ATOM 798 O O . ALA A 1 100 ? 3.629 -2.302 -9.256 1.00 84.69 100 ALA A O 1
ATOM 799 N N . ILE A 1 101 ? 1.467 -2.896 -9.351 1.00 87.00 101 ILE A N 1
ATOM 800 C CA . ILE A 1 101 ? 1.065 -2.223 -8.120 1.00 87.00 101 ILE A CA 1
ATOM 801 C C . ILE A 1 101 ? 0.764 -3.283 -7.072 1.00 87.00 101 ILE A C 1
ATOM 803 O O . ILE A 1 101 ? 0.055 -4.257 -7.345 1.00 87.00 101 ILE A O 1
ATOM 807 N N . VAL A 1 102 ? 1.295 -3.082 -5.873 1.00 91.19 102 VAL A N 1
ATOM 808 C CA . VAL A 1 102 ? 1.014 -3.930 -4.719 1.00 91.19 102 VAL A CA 1
ATOM 809 C C . VAL A 1 102 ? 0.348 -3.083 -3.655 1.00 91.19 102 VAL A C 1
ATOM 811 O O . VAL A 1 102 ? 0.751 -1.946 -3.411 1.00 91.19 102 VAL A O 1
ATOM 814 N N . ARG A 1 103 ? -0.693 -3.632 -3.032 1.00 94.12 103 ARG A N 1
ATOM 815 C CA . ARG A 1 103 ? -1.437 -2.981 -1.963 1.00 94.12 103 ARG A CA 1
ATOM 816 C C . ARG A 1 103 ? -1.759 -3.972 -0.855 1.00 94.12 103 ARG A C 1
ATOM 818 O O . ARG A 1 103 ? -2.279 -5.052 -1.124 1.00 94.12 103 ARG A O 1
ATOM 825 N N . VAL A 1 104 ? -1.501 -3.567 0.382 1.00 96.12 104 VAL A N 1
ATOM 826 C CA . VAL A 1 104 ? -1.848 -4.300 1.602 1.00 96.12 104 VAL A CA 1
ATOM 827 C C . VAL A 1 104 ? -2.763 -3.414 2.437 1.00 96.12 104 VAL A C 1
ATOM 829 O O . VAL A 1 104 ? -2.397 -2.287 2.749 1.00 96.12 104 VAL A O 1
ATOM 832 N N . ILE A 1 105 ? -3.952 -3.897 2.790 1.00 95.94 105 ILE A N 1
ATOM 833 C CA . ILE A 1 105 ? -4.890 -3.173 3.660 1.00 95.94 105 ILE A CA 1
ATOM 834 C C . ILE A 1 105 ? -5.171 -4.005 4.905 1.00 95.94 105 ILE A C 1
ATOM 836 O O . ILE A 1 105 ? -5.430 -5.200 4.796 1.00 95.94 105 ILE A O 1
ATOM 840 N N . THR A 1 106 ? -5.153 -3.392 6.084 1.00 96.88 106 THR A N 1
ATOM 841 C CA . THR A 1 106 ? -5.467 -4.072 7.348 1.00 96.88 106 THR A CA 1
ATOM 842 C C . THR A 1 106 ? -6.378 -3.202 8.220 1.00 96.88 106 THR A C 1
ATOM 844 O O . THR A 1 106 ? -6.098 -2.011 8.374 1.00 96.88 106 THR A O 1
ATOM 847 N N . PRO A 1 107 ? -7.487 -3.735 8.765 1.00 96.38 107 PRO A N 1
ATOM 848 C CA . PRO A 1 107 ? -8.367 -2.977 9.642 1.00 96.38 107 PRO A CA 1
ATOM 849 C C . PRO A 1 107 ? -7.776 -2.820 11.044 1.00 96.38 107 PRO A C 1
ATOM 851 O O . PRO A 1 107 ? -7.050 -3.688 11.536 1.00 96.38 107 PRO A O 1
ATOM 854 N N . PHE A 1 108 ? -8.152 -1.734 11.714 1.00 96.12 108 PHE A N 1
ATOM 855 C CA . PHE A 1 108 ? -7.845 -1.501 13.122 1.00 96.12 108 PHE A CA 1
ATOM 856 C C . PHE A 1 108 ? -9.010 -0.781 13.823 1.00 96.12 108 PHE A C 1
ATOM 858 O O . PHE A 1 108 ? -9.870 -0.186 13.182 1.00 96.12 108 PHE A O 1
ATOM 865 N N . ALA A 1 109 ? -9.056 -0.871 15.151 1.00 92.69 109 ALA A N 1
ATOM 866 C CA . ALA A 1 109 ? -10.037 -0.230 16.023 1.00 92.69 109 ALA A CA 1
ATOM 867 C C . ALA A 1 109 ? -9.320 0.476 17.191 1.00 92.69 109 ALA A C 1
ATOM 869 O O . ALA A 1 109 ? -8.940 -0.149 18.186 1.00 92.69 109 ALA A O 1
ATOM 870 N N . GLY A 1 110 ? -9.077 1.779 17.047 1.00 89.56 110 GLY A N 1
ATOM 871 C CA . GLY A 1 110 ? -8.361 2.590 18.036 1.00 89.56 110 GLY A CA 1
ATOM 872 C C . GLY A 1 110 ? -6.836 2.396 18.047 1.00 89.56 110 GLY A C 1
ATOM 873 O O . GLY A 1 110 ? -6.292 1.450 17.470 1.00 89.56 110 GLY A O 1
ATOM 874 N N . ALA A 1 111 ? -6.141 3.299 18.743 1.00 86.94 111 ALA A N 1
ATOM 875 C CA . ALA A 1 111 ? -4.689 3.488 18.637 1.00 86.94 111 ALA A CA 1
ATOM 876 C C . ALA A 1 111 ? -3.836 2.261 19.028 1.00 86.94 111 ALA A C 1
ATOM 878 O O . ALA A 1 111 ? -2.821 1.978 18.391 1.00 86.94 111 ALA A O 1
ATOM 879 N N . GLU A 1 112 ? -4.233 1.493 20.051 1.00 87.56 112 GLU A N 1
ATOM 880 C CA . GLU A 1 112 ? -3.477 0.296 20.465 1.00 87.56 112 GLU A CA 1
ATOM 881 C C . GLU A 1 112 ? -3.478 -0.775 19.361 1.00 87.56 112 GLU A C 1
ATOM 883 O O . GLU A 1 112 ? -2.465 -1.422 19.080 1.00 87.56 112 GLU A O 1
ATOM 888 N N . SER A 1 113 ? -4.623 -0.959 18.702 1.00 93.19 113 SER A N 1
ATOM 889 C CA . SER A 1 113 ? -4.741 -1.932 17.620 1.00 93.19 113 SER A CA 1
ATOM 890 C C . SER A 1 113 ? -4.097 -1.444 16.321 1.00 93.19 113 SER A C 1
ATOM 892 O O . SER A 1 113 ? -3.580 -2.281 15.586 1.00 93.19 113 SER A O 1
ATOM 894 N N . GLU A 1 114 ? -4.046 -0.128 16.078 1.00 94.31 114 GLU A N 1
ATOM 895 C CA . GLU A 1 114 ? -3.359 0.472 14.928 1.00 94.31 114 GLU A CA 1
ATOM 896 C C . GLU A 1 114 ? -1.881 0.070 14.900 1.00 94.31 114 GLU A C 1
ATOM 898 O O . GLU A 1 114 ? -1.389 -0.428 13.891 1.00 94.31 114 GLU A O 1
ATOM 903 N N . ASN A 1 115 ? -1.180 0.196 16.031 1.00 94.38 115 ASN A N 1
ATOM 904 C CA . ASN A 1 115 ? 0.236 -0.168 16.122 1.00 94.38 115 ASN A CA 1
ATOM 905 C C . ASN A 1 115 ? 0.474 -1.662 15.871 1.00 94.38 115 ASN A C 1
ATOM 907 O O . ASN A 1 115 ? 1.408 -2.029 15.156 1.00 94.38 115 ASN A O 1
ATOM 911 N N . ARG A 1 116 ? -0.395 -2.531 16.404 1.00 94.81 116 ARG A N 1
ATOM 912 C CA . ARG A 1 116 ? -0.333 -3.975 16.125 1.00 94.81 116 ARG A CA 1
ATOM 913 C C . ARG A 1 116 ? -0.626 -4.281 14.653 1.00 94.81 116 ARG A C 1
ATOM 915 O O . ARG A 1 116 ? 0.061 -5.111 14.063 1.00 94.81 116 ARG A O 1
ATOM 922 N N . ALA A 1 117 ? -1.608 -3.602 14.058 1.00 95.56 117 ALA A N 1
ATOM 923 C CA . ALA A 1 117 ? -1.991 -3.779 12.660 1.00 95.56 117 ALA A CA 1
ATOM 924 C C . ALA A 1 117 ? -0.868 -3.330 11.720 1.00 95.56 117 ALA A C 1
ATOM 926 O O . ALA A 1 117 ? -0.519 -4.066 10.798 1.00 95.56 117 ALA A O 1
ATOM 927 N N . ARG A 1 118 ? -0.248 -2.179 12.009 1.00 95.88 118 ARG A N 1
ATOM 928 C CA . ARG A 1 118 ? 0.939 -1.669 11.318 1.00 95.88 118 ARG A CA 1
ATOM 929 C C . ARG A 1 118 ? 2.079 -2.681 11.376 1.00 95.88 118 ARG A C 1
ATOM 931 O O . ARG A 1 118 ? 2.589 -3.064 10.331 1.00 95.88 118 ARG A O 1
ATOM 938 N N . ALA A 1 119 ? 2.437 -3.166 12.565 1.00 94.75 119 ALA A N 1
ATOM 939 C CA . ALA A 1 119 ? 3.519 -4.141 12.719 1.00 94.75 119 ALA A CA 1
ATOM 940 C C . ALA A 1 119 ? 3.262 -5.433 11.921 1.00 94.75 119 ALA A C 1
ATOM 942 O O . ALA A 1 119 ? 4.151 -5.917 11.222 1.00 94.75 119 ALA A O 1
ATOM 943 N N . ALA A 1 120 ? 2.035 -5.960 11.968 1.00 94.75 120 ALA A N 1
ATOM 944 C CA . ALA A 1 120 ? 1.660 -7.151 11.209 1.00 94.75 120 ALA A CA 1
ATOM 945 C C . ALA A 1 120 ? 1.702 -6.920 9.686 1.00 94.75 120 ALA A C 1
ATOM 947 O O . ALA A 1 120 ? 2.171 -7.786 8.947 1.00 94.75 120 ALA A O 1
ATOM 948 N N . ALA A 1 121 ? 1.239 -5.759 9.211 1.00 96.00 121 ALA A N 1
ATOM 949 C CA . ALA A 1 121 ? 1.280 -5.411 7.793 1.00 96.00 121 ALA A CA 1
ATOM 950 C C . ALA A 1 121 ? 2.716 -5.246 7.285 1.00 96.00 121 ALA A C 1
ATOM 952 O O . ALA A 1 121 ? 3.040 -5.769 6.223 1.00 96.00 121 ALA A O 1
ATOM 953 N N . LEU A 1 122 ? 3.587 -4.587 8.055 1.00 95.19 122 LEU A N 1
ATOM 954 C CA . LEU A 1 122 ? 4.999 -4.424 7.706 1.00 95.19 122 LEU A CA 1
ATOM 955 C C . LEU A 1 122 ? 5.730 -5.772 7.643 1.00 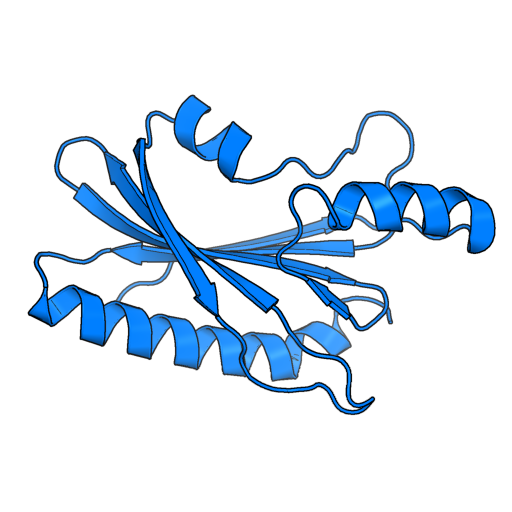95.19 122 LEU A C 1
ATOM 957 O O . LEU A 1 122 ? 6.446 -6.028 6.682 1.00 95.19 122 LEU A O 1
ATOM 961 N N . ALA A 1 123 ? 5.461 -6.685 8.582 1.00 94.12 123 ALA A N 1
ATOM 962 C CA . ALA A 1 123 ? 6.024 -8.036 8.538 1.00 94.12 123 ALA A CA 1
ATOM 963 C C . ALA A 1 123 ? 5.587 -8.823 7.286 1.00 94.12 123 ALA A C 1
ATOM 965 O O . ALA A 1 123 ? 6.383 -9.565 6.708 1.00 94.12 123 ALA A O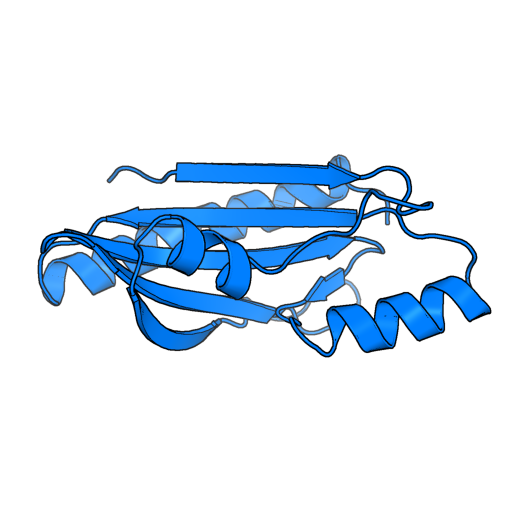 1
ATOM 966 N N . LEU A 1 124 ? 4.334 -8.659 6.841 1.00 94.69 124 LEU A N 1
ATOM 967 C CA . LEU A 1 124 ? 3.860 -9.233 5.578 1.00 94.69 124 LEU A CA 1
ATOM 968 C C . LEU A 1 124 ? 4.546 -8.574 4.373 1.00 94.69 124 LEU A C 1
ATOM 970 O O . LEU A 1 124 ? 4.954 -9.267 3.445 1.00 94.69 124 LEU A O 1
A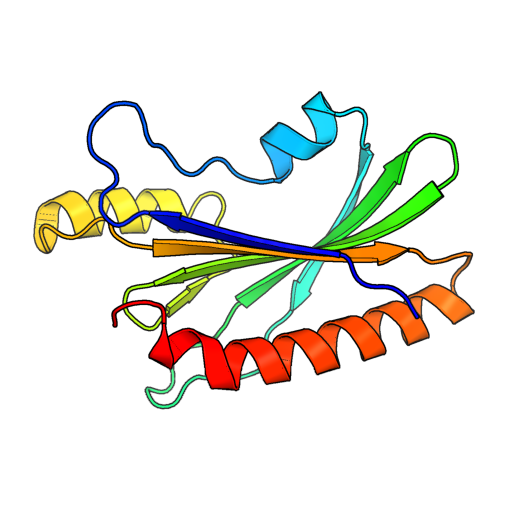TOM 974 N N . ILE A 1 125 ? 4.684 -7.249 4.384 1.00 94.81 125 ILE A N 1
ATOM 975 C CA . ILE A 1 125 ? 5.357 -6.490 3.326 1.00 94.81 125 ILE A CA 1
ATOM 976 C C . ILE A 1 125 ? 6.804 -6.957 3.165 1.00 94.81 125 ILE A C 1
ATOM 978 O O . ILE A 1 125 ? 7.213 -7.224 2.040 1.00 94.81 125 ILE A O 1
ATOM 982 N N . ASP A 1 126 ? 7.551 -7.153 4.249 1.00 93.00 126 ASP A N 1
ATOM 983 C CA . ASP A 1 126 ? 8.929 -7.653 4.181 1.00 93.00 126 ASP A CA 1
ATOM 984 C C . ASP A 1 126 ? 9.011 -9.038 3.515 1.00 93.00 126 ASP A C 1
ATOM 986 O O . ASP A 1 126 ? 9.878 -9.284 2.670 1.00 93.00 126 ASP A O 1
ATOM 990 N N . GLN A 1 127 ? 8.062 -9.931 3.817 1.00 92.00 127 GLN A N 1
ATOM 991 C CA . GLN A 1 127 ? 7.965 -11.239 3.159 1.00 92.00 127 GLN A CA 1
ATOM 992 C C . GLN A 1 127 ? 7.636 -11.110 1.665 1.00 92.00 127 GLN A C 1
ATOM 994 O O . GLN A 1 127 ? 8.209 -11.827 0.840 1.00 92.00 127 GLN A O 1
ATOM 999 N N . LEU A 1 128 ? 6.746 -10.181 1.300 1.00 92.38 128 LEU A N 1
ATOM 1000 C CA . LEU A 1 128 ? 6.411 -9.899 -0.096 1.00 92.38 128 LEU A CA 1
ATOM 1001 C C . LEU A 1 128 ? 7.623 -9.348 -0.851 1.00 92.38 128 LEU A C 1
ATOM 1003 O O . LEU A 1 128 ? 7.934 -9.842 -1.931 1.00 92.38 128 LEU A O 1
ATOM 1007 N N . LEU A 1 129 ? 8.349 -8.387 -0.279 1.00 90.06 129 LEU A N 1
ATOM 1008 C CA . LEU A 1 129 ? 9.542 -7.801 -0.893 1.00 90.06 129 LEU A CA 1
ATOM 1009 C C . LEU A 1 129 ? 10.633 -8.848 -1.159 1.00 90.06 129 LEU A C 1
ATOM 1011 O O . LEU A 1 129 ? 11.283 -8.800 -2.201 1.00 90.06 129 LEU A O 1
ATOM 1015 N N . ALA A 1 130 ? 10.796 -9.833 -0.272 1.00 87.38 130 ALA A N 1
ATOM 1016 C CA . ALA A 1 130 ? 11.749 -10.928 -0.463 1.00 87.38 130 ALA A CA 1
ATOM 1017 C C . ALA A 1 130 ? 11.359 -11.905 -1.596 1.00 87.38 130 ALA A C 1
ATOM 1019 O O . ALA A 1 130 ? 12.219 -12.607 -2.141 1.00 87.38 130 ALA A O 1
ATOM 1020 N N . GLY A 1 131 ? 10.068 -11.991 -1.935 1.00 86.44 131 GLY A N 1
ATOM 1021 C CA . GLY A 1 131 ? 9.535 -12.950 -2.907 1.00 86.44 131 GLY A CA 1
ATOM 1022 C C . GLY A 1 131 ? 9.182 -12.361 -4.275 1.00 86.44 131 GLY A C 1
ATOM 1023 O O . GLY A 1 131 ? 9.367 -13.034 -5.289 1.00 86.44 131 GLY A O 1
ATOM 1024 N N . LEU A 1 132 ? 8.686 -11.122 -4.320 1.00 85.88 132 LEU A N 1
ATOM 1025 C CA . LEU A 1 132 ? 8.091 -10.511 -5.515 1.00 85.88 132 LEU A CA 1
ATOM 1026 C C . LEU A 1 132 ? 9.073 -10.345 -6.674 1.00 85.88 132 LEU A C 1
ATOM 1028 O O . LEU A 1 132 ? 8.682 -10.510 -7.826 1.00 85.88 132 LEU A O 1
ATOM 1032 N N . ASP A 1 133 ? 10.353 -10.128 -6.379 1.00 80.50 133 ASP A N 1
ATOM 1033 C CA . ASP A 1 133 ? 11.424 -10.045 -7.379 1.00 80.50 133 ASP A CA 1
ATOM 1034 C C . ASP A 1 133 ? 11.568 -11.304 -8.249 1.00 80.50 133 ASP A C 1
ATOM 1036 O O . ASP A 1 133 ? 12.171 -11.249 -9.317 1.00 80.50 133 ASP A O 1
ATOM 1040 N N . ARG A 1 134 ? 11.037 -12.451 -7.804 1.00 82.44 134 ARG A N 1
ATOM 1041 C CA . ARG A 1 134 ? 11.031 -13.692 -8.596 1.00 82.44 134 ARG A CA 1
ATOM 1042 C C . ARG A 1 134 ? 9.909 -13.728 -9.632 1.00 82.44 134 ARG A C 1
ATOM 1044 O O . ARG A 1 134 ? 9.986 -14.510 -10.572 1.00 82.44 134 ARG A O 1
ATOM 1051 N N . TYR A 1 135 ? 8.869 -12.920 -9.438 1.00 82.19 135 TYR A N 1
ATOM 1052 C CA . TYR A 1 135 ? 7.642 -12.936 -10.237 1.00 82.19 135 TYR A CA 1
ATOM 1053 C C . TYR A 1 135 ? 7.458 -11.666 -11.069 1.00 82.19 135 TYR A C 1
ATOM 1055 O O . TYR A 1 135 ? 6.736 -11.688 -12.062 1.00 82.19 135 TYR A O 1
ATOM 1063 N N . ILE A 1 136 ? 8.113 -10.569 -10.683 1.00 78.69 136 ILE A N 1
ATOM 1064 C CA . ILE A 1 136 ? 8.090 -9.301 -11.407 1.00 78.69 136 ILE A CA 1
ATOM 1065 C C . ILE A 1 136 ? 9.450 -9.113 -12.087 1.00 78.69 136 ILE A C 1
ATOM 1067 O O . ILE A 1 136 ? 10.470 -9.107 -11.394 1.00 78.69 136 ILE A O 1
ATOM 1071 N N . PRO A 1 137 ? 9.493 -8.946 -13.422 1.00 72.56 137 PRO A N 1
ATOM 1072 C CA . PRO A 1 137 ? 10.743 -8.751 -14.140 1.00 72.56 137 PRO A CA 1
ATOM 1073 C C . PRO A 1 137 ? 11.567 -7.575 -13.597 1.00 72.56 137 PRO A C 1
ATOM 1075 O O . PRO A 1 137 ? 11.052 -6.480 -13.336 1.00 72.56 137 PRO A O 1
ATOM 1078 N N . ARG A 1 138 ? 12.874 -7.816 -13.455 1.00 65.38 138 ARG A N 1
ATOM 1079 C CA . ARG A 1 138 ? 13.869 -6.780 -13.163 1.00 65.38 138 ARG A CA 1
ATOM 1080 C C . ARG A 1 138 ? 14.222 -5.963 -14.398 1.00 65.38 138 ARG A C 1
ATOM 1082 O O . ARG A 1 138 ? 13.991 -6.433 -15.539 1.00 65.38 138 ARG A O 1
#

Foldseek 3Di:
DDKDKDKDWDQADDPPDDDADPVVVCVVVVKDWDDKDWDWPAADPVRHTATKIWTWIDHPRWTKIKIKFKAAPNHTHHDPPVLVVCQVVCVVPPVGDIIMMMMMMFTADDDVRVVVRVVVRVVVVVVCNVPVPVVHDD

pLDDT: mean 79.18, std 17.36, range [39.69, 96.88]